Protein AF-A0A848ZGL3-F1 (afdb_monomer)

Sequence (80 aa):
MVITAFSLTPEQPVPSEVYEVDGKFIILQLEDSQPASESGFQKEKDSLAKQLLQAKKEQTFSRWINGRRQQADIKMLQEL

Structure (mmCIF, N/CA/C/O backbone):
data_AF-A0A848ZGL3-F1
#
_entry.id   AF-A0A848ZGL3-F1
#
loop_
_atom_site.group_PDB
_atom_site.id
_atom_site.type_symbol
_atom_site.label_atom_id
_atom_site.label_alt_id
_atom_site.label_comp_id
_atom_site.label_asym_id
_atom_site.label_entity_id
_atom_site.label_seq_id
_atom_site.pdbx_PDB_ins_code
_atom_site.Cartn_x
_atom_site.Cartn_y
_atom_site.Cartn_z
_atom_site.occupancy
_atom_site.B_iso_or_equiv
_atom_site.auth_seq_id
_atom_site.auth_comp_id
_atom_site.auth_asym_id
_atom_site.auth_atom_id
_atom_site.pdbx_PDB_model_num
ATOM 1 N N . MET A 1 1 ? -11.524 -5.196 1.707 1.00 62.50 1 MET A N 1
ATOM 2 C CA . MET A 1 1 ? -11.542 -5.401 3.171 1.00 62.50 1 MET A CA 1
ATOM 3 C C . MET A 1 1 ? -10.420 -4.651 3.885 1.00 62.50 1 MET A C 1
ATOM 5 O O . MET A 1 1 ? -10.749 -3.702 4.573 1.00 62.50 1 MET A O 1
ATOM 9 N N . VAL A 1 2 ? -9.129 -4.984 3.701 1.00 72.56 2 VAL A N 1
ATOM 10 C CA . VAL A 1 2 ? -8.020 -4.272 4.392 1.00 72.56 2 VAL A CA 1
ATOM 11 C C . VAL A 1 2 ? -7.996 -2.774 4.058 1.00 72.56 2 VAL A C 1
ATOM 13 O O . VAL A 1 2 ? -7.967 -1.954 4.962 1.00 72.56 2 VAL A O 1
ATOM 16 N N . ILE A 1 3 ? -8.097 -2.407 2.775 1.00 80.06 3 ILE A N 1
ATOM 17 C CA . ILE A 1 3 ? -8.151 -0.994 2.350 1.00 80.06 3 ILE A CA 1
ATOM 18 C C . ILE A 1 3 ? -9.386 -0.288 2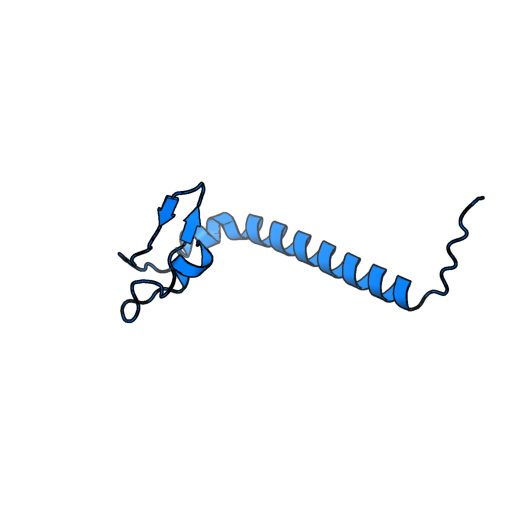.933 1.00 80.06 3 ILE A C 1
ATOM 20 O O . ILE A 1 3 ? -9.263 0.821 3.437 1.00 80.06 3 ILE A O 1
ATOM 24 N N . THR A 1 4 ? -10.548 -0.953 2.920 1.00 85.81 4 THR A N 1
ATOM 25 C CA . THR A 1 4 ? -11.793 -0.420 3.492 1.00 85.81 4 THR A CA 1
ATOM 26 C C . THR A 1 4 ? -11.653 -0.121 4.983 1.00 85.81 4 THR A C 1
ATOM 28 O O . THR A 1 4 ? -12.115 0.917 5.439 1.00 85.81 4 THR A O 1
ATOM 31 N N . ALA A 1 5 ? -11.006 -1.007 5.746 1.00 87.19 5 ALA A N 1
ATOM 32 C CA . ALA A 1 5 ? -10.820 -0.817 7.183 1.00 87.19 5 ALA A CA 1
ATOM 33 C C . ALA A 1 5 ? -10.040 0.473 7.491 1.00 87.19 5 ALA A C 1
ATOM 35 O O . ALA A 1 5 ? -10.414 1.207 8.397 1.00 87.19 5 ALA A O 1
ATOM 36 N N . PHE A 1 6 ? -9.017 0.789 6.688 1.00 89.38 6 PHE A N 1
ATOM 37 C CA . PHE A 1 6 ? -8.225 2.016 6.833 1.00 89.38 6 PHE A CA 1
ATOM 38 C C . PHE A 1 6 ? -8.885 3.276 6.248 1.00 89.38 6 PHE A C 1
ATOM 40 O O . PHE A 1 6 ? -8.349 4.366 6.429 1.00 89.38 6 PHE A O 1
ATOM 47 N N . SER A 1 7 ? -10.017 3.156 5.544 1.00 90.06 7 SER A N 1
ATOM 48 C CA . SER A 1 7 ? -10.771 4.311 5.031 1.00 90.06 7 SER A CA 1
ATOM 49 C C . SER A 1 7 ? -11.932 4.747 5.929 1.00 90.06 7 SER A C 1
ATOM 51 O O . SER A 1 7 ? -12.539 5.777 5.650 1.00 90.06 7 SER A O 1
ATOM 53 N N . LEU A 1 8 ? -12.278 3.968 6.961 1.00 93.25 8 LEU A N 1
ATOM 54 C CA . LEU A 1 8 ? -13.333 4.329 7.912 1.00 93.25 8 LEU A CA 1
ATOM 55 C C . LEU A 1 8 ? -12.895 5.516 8.773 1.00 93.25 8 LEU A C 1
ATOM 57 O O . LEU A 1 8 ? -11.720 5.649 9.116 1.00 93.25 8 LEU A O 1
ATOM 61 N N . THR A 1 9 ? -13.852 6.355 9.157 1.00 93.00 9 THR A N 1
ATOM 62 C CA . THR A 1 9 ? -13.619 7.501 10.047 1.00 93.00 9 THR A CA 1
ATOM 63 C C . THR A 1 9 ? -14.604 7.470 11.214 1.00 93.00 9 THR A C 1
ATOM 65 O O . THR A 1 9 ? -15.599 6.748 11.144 1.00 93.00 9 THR A O 1
ATOM 68 N N . PRO A 1 10 ? -14.389 8.235 12.295 1.00 92.88 10 PRO A N 1
ATOM 69 C CA . PRO A 1 10 ? -15.373 8.332 13.375 1.00 92.88 10 PRO A CA 1
ATOM 70 C C . PRO A 1 10 ? -16.761 8.798 12.900 1.00 92.88 10 PRO A C 1
ATOM 72 O O . PRO A 1 10 ? -17.774 8.389 13.462 1.00 9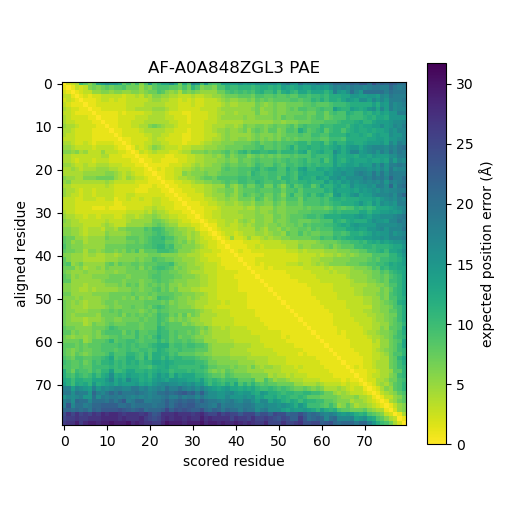2.88 10 PRO A O 1
ATOM 75 N N . GLU A 1 11 ? -16.822 9.616 11.845 1.00 95.00 11 GLU A N 1
ATOM 76 C CA . GLU A 1 11 ? -18.063 10.098 11.221 1.00 95.00 11 GLU A CA 1
ATOM 77 C C . GLU A 1 11 ? -18.722 9.036 10.331 1.00 95.00 11 GLU A C 1
ATOM 79 O O . GLU A 1 11 ? -19.944 9.027 10.177 1.00 95.00 11 GLU A O 1
ATOM 84 N N . GLN A 1 12 ? -17.926 8.126 9.765 1.00 94.31 12 GLN A N 1
ATOM 85 C CA . GLN A 1 12 ? -18.395 6.972 9.002 1.00 94.31 12 GLN A CA 1
ATOM 86 C C . GLN A 1 12 ? -17.714 5.686 9.503 1.00 94.31 12 GLN A C 1
ATOM 88 O O . GLN A 1 12 ? -16.820 5.147 8.842 1.00 94.31 12 GLN A O 1
ATOM 93 N N . PRO A 1 13 ? -18.122 5.181 10.685 1.00 94.75 13 PRO A N 1
ATOM 94 C CA . PRO A 1 13 ? -17.421 4.090 11.356 1.00 94.75 13 PRO A CA 1
ATOM 95 C C . PRO A 1 13 ? -17.792 2.714 10.800 1.00 94.75 13 PRO A C 1
ATOM 97 O O . PRO A 1 13 ? -17.194 1.722 11.195 1.00 94.75 13 PRO A O 1
ATOM 100 N N . VAL A 1 14 ? -18.780 2.625 9.908 1.00 95.12 14 VAL A N 1
ATOM 101 C CA . VAL A 1 14 ? -19.249 1.377 9.291 1.00 95.12 14 VAL A CA 1
ATOM 102 C C . VAL A 1 14 ? -19.300 1.584 7.773 1.00 95.12 14 VAL A C 1
ATOM 104 O O . VAL A 1 14 ? -19.811 2.616 7.325 1.00 95.12 14 VAL A O 1
ATOM 107 N N . PRO A 1 15 ? -18.775 0.648 6.961 1.00 92.88 15 PRO A N 1
ATOM 108 C CA . PRO A 1 15 ? -18.814 0.757 5.509 1.00 92.88 15 PRO A CA 1
ATOM 109 C C . PRO A 1 15 ? -20.245 0.591 4.982 1.00 92.88 15 PRO A C 1
ATOM 111 O O . PRO A 1 15 ? -21.082 -0.070 5.591 1.00 92.88 15 PRO A O 1
ATOM 114 N N . SER A 1 16 ? -20.516 1.151 3.805 1.00 90.56 16 SER A N 1
ATOM 115 C CA . SER A 1 16 ? -21.816 1.037 3.128 1.00 90.56 16 SER A CA 1
ATOM 116 C C . SER A 1 16 ? -22.090 -0.344 2.525 1.00 90.56 16 SER A C 1
ATOM 118 O O . SER A 1 16 ? -23.201 -0.604 2.071 1.00 90.56 16 SER A O 1
ATOM 120 N N . GLU A 1 17 ? -21.084 -1.216 2.484 1.00 90.69 17 GLU A N 1
ATOM 121 C CA . GLU A 1 17 ? -21.138 -2.519 1.827 1.00 90.69 17 GLU A CA 1
ATOM 122 C C . GLU A 1 17 ? -20.835 -3.647 2.817 1.00 90.69 17 GLU A C 1
ATOM 124 O O . GLU A 1 17 ? -20.025 -3.498 3.735 1.00 90.69 17 GLU A O 1
ATOM 129 N N . VAL A 1 18 ? -21.465 -4.798 2.585 1.00 91.94 18 VAL A N 1
ATOM 130 C CA . VAL A 1 18 ? -21.169 -6.058 3.273 1.00 91.94 18 VAL A CA 1
ATOM 131 C C . VAL A 1 18 ? -20.192 -6.854 2.417 1.00 91.94 18 VAL A C 1
ATOM 133 O O . VAL A 1 18 ? -20.371 -6.963 1.205 1.00 91.94 18 VAL A O 1
ATOM 136 N N . TYR A 1 19 ? -19.174 -7.438 3.044 1.00 91.00 19 TYR A N 1
ATOM 137 C CA . TYR A 1 19 ? -18.187 -8.259 2.348 1.00 91.00 19 TYR A CA 1
ATOM 138 C C . TYR A 1 19 ? -18.503 -9.742 2.521 1.00 91.00 19 TYR A C 1
ATOM 140 O O . TYR A 1 19 ? -18.751 -10.189 3.638 1.00 91.00 19 TYR A O 1
ATOM 148 N N . GLU A 1 20 ? -18.442 -10.511 1.436 1.00 92.75 20 GLU A N 1
ATOM 149 C CA . GLU A 1 20 ? -18.520 -11.971 1.481 1.00 92.75 20 GLU A CA 1
ATOM 150 C C . GLU A 1 20 ? -17.110 -12.572 1.411 1.00 92.75 20 GLU A C 1
ATOM 152 O O . GLU A 1 20 ? -16.336 -12.255 0.506 1.00 92.75 20 GLU A O 1
ATOM 157 N N . VAL A 1 21 ? -16.761 -13.422 2.378 1.00 90.31 21 VAL A N 1
ATOM 158 C CA . VAL A 1 21 ? -15.494 -14.166 2.417 1.00 90.31 21 VAL A CA 1
ATOM 159 C C . VAL A 1 21 ? -15.789 -15.597 2.839 1.00 90.31 21 VAL A C 1
ATOM 161 O O . VAL A 1 21 ? -16.367 -15.821 3.901 1.00 90.31 21 VAL A O 1
ATOM 164 N N . ASP A 1 22 ? -15.407 -16.562 2.002 1.00 92.44 22 ASP A N 1
ATOM 165 C CA . ASP A 1 22 ? -15.606 -17.998 2.239 1.00 92.44 22 ASP A CA 1
ATOM 166 C C . ASP A 1 22 ? -17.054 -18.360 2.639 1.00 92.44 22 ASP A C 1
ATOM 168 O O . ASP A 1 22 ? -17.292 -19.130 3.572 1.00 92.44 22 ASP A O 1
ATOM 172 N N . GLY A 1 23 ? -18.040 -17.755 1.961 1.00 93.50 23 GLY A N 1
ATOM 173 C CA . GLY A 1 23 ? -19.472 -17.968 2.211 1.00 93.50 23 GLY A CA 1
ATOM 174 C C . GLY A 1 23 ? -20.003 -17.337 3.504 1.00 93.50 23 GLY A C 1
ATOM 175 O O . GLY A 1 23 ? -21.118 -17.641 3.929 1.00 93.50 23 GLY A O 1
ATOM 176 N N . LYS A 1 24 ? -19.215 -16.476 4.160 1.00 94.12 24 LYS A N 1
ATOM 177 C CA . LYS A 1 24 ? -19.614 -15.710 5.346 1.00 94.12 24 LYS A CA 1
ATOM 178 C C . LYS A 1 24 ? -19.719 -14.231 5.016 1.00 94.12 24 LYS A C 1
ATOM 180 O O . LYS A 1 24 ? -18.897 -13.694 4.279 1.00 94.12 24 LYS A O 1
ATOM 185 N N . PHE A 1 25 ? -20.681 -13.565 5.641 1.00 93.25 25 PHE A N 1
ATOM 186 C CA . PHE A 1 25 ? -20.865 -12.122 5.532 1.00 93.25 25 PHE A CA 1
ATOM 187 C C . PHE A 1 25 ? -20.171 -11.403 6.689 1.00 93.25 25 PHE A C 1
ATOM 189 O O . PHE A 1 25 ? -20.346 -11.772 7.851 1.00 93.25 25 PHE A O 1
ATOM 196 N N . ILE A 1 26 ? -19.380 -10.383 6.365 1.00 92.88 26 ILE A N 1
ATOM 197 C CA . ILE A 1 26 ? -18.556 -9.619 7.302 1.00 92.88 26 ILE A CA 1
ATOM 198 C C . ILE A 1 26 ? -18.887 -8.132 7.155 1.00 92.88 26 ILE A C 1
ATOM 200 O O . ILE A 1 26 ? -18.876 -7.584 6.050 1.00 92.88 26 ILE A O 1
ATOM 204 N N . ILE A 1 27 ? -19.136 -7.476 8.290 1.00 91.31 27 ILE A N 1
ATOM 205 C CA . ILE A 1 27 ? -19.246 -6.019 8.418 1.00 91.31 27 ILE A CA 1
ATOM 206 C C . ILE A 1 27 ? -18.118 -5.560 9.340 1.00 91.31 27 ILE A C 1
ATOM 208 O O . ILE A 1 27 ? -17.820 -6.213 10.339 1.00 91.31 27 ILE A O 1
ATOM 212 N N . LEU A 1 28 ? -17.470 -4.457 8.977 1.00 91.62 28 LEU A N 1
ATOM 213 C CA . LEU A 1 28 ? -16.404 -3.838 9.761 1.00 91.62 28 LEU A CA 1
ATOM 214 C C . LEU A 1 28 ? -16.991 -2.675 10.563 1.00 91.62 28 LEU A C 1
ATOM 216 O O . LEU A 1 28 ? -17.833 -1.944 10.048 1.00 91.62 28 LEU A O 1
ATOM 220 N N . GLN A 1 29 ? -16.519 -2.476 11.788 1.00 93.50 29 GLN A N 1
ATOM 221 C CA . GLN A 1 29 ? -16.793 -1.271 12.561 1.00 93.50 29 GLN A CA 1
ATOM 222 C C . GLN A 1 29 ? -15.466 -0.697 13.050 1.00 93.50 29 GLN A C 1
ATOM 224 O O . GLN A 1 29 ? -14.634 -1.432 13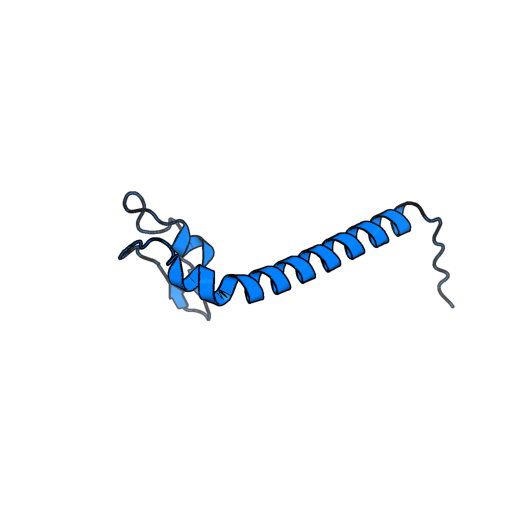.579 1.00 93.50 29 GLN A O 1
ATOM 229 N N . LEU A 1 30 ? -15.263 0.603 12.851 1.00 95.19 30 LEU A N 1
ATOM 230 C CA . LEU A 1 30 ? -14.125 1.326 13.394 1.00 95.19 30 LEU A CA 1
ATOM 231 C C . LEU A 1 30 ? -14.258 1.384 14.917 1.00 95.19 30 LEU A C 1
ATOM 233 O O . LEU A 1 30 ? -15.195 1.988 15.439 1.00 95.19 30 LEU A O 1
ATOM 237 N N . GLU A 1 31 ? -13.320 0.746 15.608 1.00 95.06 31 GLU A N 1
ATOM 238 C CA . GLU A 1 31 ? -13.228 0.767 17.069 1.00 95.06 31 GLU A CA 1
ATOM 239 C C . GLU A 1 31 ? -12.326 1.912 17.547 1.00 95.06 31 GLU A C 1
ATOM 241 O O . GLU A 1 31 ? -12.736 2.728 18.367 1.00 95.06 31 GLU A O 1
ATOM 246 N N . ASP A 1 32 ? -11.117 1.999 16.990 1.00 92.62 32 ASP A N 1
ATOM 247 C CA . ASP A 1 32 ? -10.129 3.036 17.286 1.00 92.62 32 ASP A CA 1
ATOM 248 C C . ASP A 1 32 ? -9.244 3.283 16.050 1.00 92.62 32 ASP A C 1
ATOM 250 O O . ASP A 1 32 ? -9.106 2.415 15.183 1.00 92.62 32 ASP A O 1
ATOM 254 N N . SER A 1 33 ? -8.634 4.466 15.967 1.00 90.38 33 SER A N 1
ATOM 255 C CA . SER A 1 33 ? -7.708 4.850 14.901 1.00 90.38 33 SER A CA 1
ATOM 256 C C . SER A 1 33 ? -6.435 5.430 15.498 1.00 90.38 33 SER A C 1
ATOM 258 O O . SER A 1 33 ? -6.418 6.550 16.010 1.00 90.38 33 SER A O 1
ATOM 260 N N . GLN A 1 34 ? -5.336 4.695 15.353 1.00 89.62 34 GLN A N 1
ATOM 261 C CA . GLN A 1 34 ? -4.037 5.094 15.878 1.00 89.62 34 GLN A CA 1
ATOM 262 C C . GLN A 1 34 ? -3.085 5.492 14.748 1.00 89.62 34 GLN A C 1
ATOM 264 O O . GLN A 1 34 ? -3.056 4.837 13.701 1.00 89.62 34 GLN A O 1
ATOM 269 N N . PRO A 1 35 ? -2.281 6.553 14.935 1.00 87.31 35 PRO A N 1
ATOM 270 C CA . PRO A 1 35 ? -1.277 6.928 13.955 1.00 87.31 35 PRO A CA 1
ATOM 271 C C . PRO A 1 35 ? -0.210 5.837 13.829 1.00 87.31 35 PRO A C 1
ATOM 273 O O . PRO A 1 35 ? 0.101 5.118 14.782 1.00 87.31 35 PRO A O 1
ATOM 276 N N . ALA A 1 36 ? 0.397 5.748 12.647 1.00 87.88 36 ALA A N 1
ATOM 277 C CA . ALA A 1 36 ? 1.515 4.844 12.428 1.00 87.88 36 ALA A CA 1
ATOM 278 C C . ALA A 1 36 ? 2.683 5.169 13.380 1.00 87.88 36 ALA A C 1
ATOM 280 O O . ALA A 1 36 ? 3.021 6.332 13.610 1.00 87.88 36 ALA A O 1
ATOM 281 N N . SER A 1 37 ? 3.321 4.129 13.922 1.00 92.56 37 SER A N 1
ATOM 282 C CA . SER A 1 37 ? 4.466 4.282 14.822 1.00 92.56 37 SER A CA 1
ATOM 283 C C . SER A 1 37 ? 5.717 4.687 14.048 1.00 92.56 37 SER A C 1
ATOM 285 O O . SER A 1 37 ? 6.262 3.892 13.281 1.00 92.56 37 SER A O 1
ATOM 287 N N . GLU A 1 38 ? 6.237 5.882 14.329 1.00 93.31 38 GLU A N 1
ATOM 288 C CA . GLU A 1 38 ? 7.505 6.352 13.758 1.00 93.31 38 GLU A CA 1
ATOM 289 C C . GLU A 1 38 ? 8.667 5.411 14.114 1.00 93.31 38 GLU A C 1
ATOM 291 O O . GLU A 1 38 ? 9.499 5.075 13.277 1.00 93.31 38 GLU A O 1
ATOM 296 N N . SER A 1 39 ? 8.698 4.903 15.350 1.00 94.31 39 SER A N 1
ATOM 297 C CA . SER A 1 39 ? 9.735 3.951 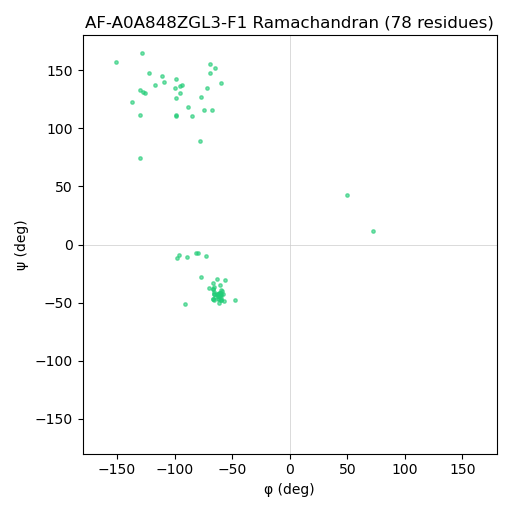15.771 1.00 94.31 39 SER A CA 1
ATOM 298 C C . SER A 1 39 ? 9.633 2.603 15.047 1.00 94.31 39 SER A C 1
ATOM 300 O O . SER A 1 39 ? 10.659 1.981 14.771 1.00 94.31 39 SER A O 1
ATOM 302 N N . GLY A 1 40 ? 8.415 2.160 14.715 1.00 92.88 40 GLY A N 1
ATOM 303 C CA . GLY A 1 40 ? 8.186 0.987 13.872 1.00 92.88 40 GLY A CA 1
ATOM 304 C C . GLY A 1 40 ? 8.679 1.233 12.449 1.00 92.88 40 GLY A C 1
ATOM 305 O O . GLY A 1 40 ? 9.454 0.440 11.919 1.00 92.88 40 GLY A O 1
ATOM 306 N N . PHE A 1 41 ? 8.333 2.392 11.882 1.00 93.88 41 PHE A N 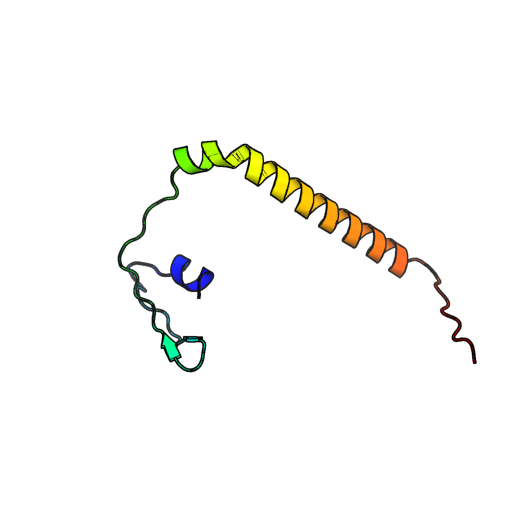1
ATOM 307 C CA . PHE A 1 41 ? 8.801 2.795 10.561 1.00 93.88 41 PHE A CA 1
ATOM 308 C C . PHE A 1 41 ? 10.329 2.820 10.474 1.00 93.88 41 PHE A C 1
ATOM 310 O O . PHE A 1 41 ? 10.886 2.216 9.563 1.00 93.88 41 PHE A O 1
ATOM 317 N N . GLN A 1 42 ? 11.030 3.439 11.430 1.00 96.44 42 GLN A N 1
ATOM 318 C CA . GLN A 1 42 ? 12.497 3.499 11.401 1.00 96.44 42 GLN A CA 1
ATOM 319 C C . GLN A 1 42 ? 13.156 2.112 11.443 1.00 96.44 42 GLN A C 1
ATOM 321 O O . GLN A 1 42 ? 14.174 1.913 10.784 1.00 96.44 42 GLN A O 1
ATOM 326 N N . LYS A 1 43 ? 12.572 1.139 12.159 1.00 96.12 43 LYS A N 1
ATOM 327 C CA . LYS A 1 43 ? 13.078 -0.247 12.192 1.00 96.12 43 LYS A CA 1
ATOM 328 C C . LYS A 1 43 ? 12.959 -0.946 10.839 1.00 96.12 43 LYS A C 1
ATOM 330 O O . LYS A 1 43 ? 13.832 -1.730 10.479 1.00 96.12 43 LYS A O 1
ATOM 335 N N . GLU A 1 44 ? 11.890 -0.673 10.097 1.00 96.50 44 GLU A N 1
ATOM 336 C CA . GLU A 1 44 ? 11.591 -1.347 8.828 1.00 96.50 44 GLU A CA 1
ATOM 337 C C . GLU A 1 44 ? 12.036 -0.561 7.589 1.00 96.50 44 GLU A C 1
ATOM 339 O O . GLU A 1 44 ? 12.083 -1.114 6.488 1.00 96.50 44 GLU A O 1
ATOM 344 N N . LYS A 1 45 ? 12.408 0.711 7.762 1.00 96.31 45 LYS A N 1
ATOM 345 C CA . LYS A 1 45 ? 12.713 1.676 6.701 1.00 96.31 45 LYS A CA 1
ATOM 346 C C . LYS A 1 45 ? 13.644 1.128 5.626 1.00 96.31 45 LYS A C 1
ATOM 348 O O . LYS A 1 45 ? 13.348 1.259 4.441 1.00 96.31 45 LYS A O 1
ATOM 353 N N . ASP A 1 46 ? 14.743 0.491 6.020 1.00 97.88 46 ASP A N 1
ATOM 354 C CA . ASP A 1 46 ? 15.733 -0.032 5.073 1.00 97.88 46 ASP A CA 1
ATOM 355 C C . ASP A 1 46 ? 15.206 -1.230 4.275 1.00 97.88 46 ASP A C 1
ATOM 357 O O . ASP A 1 46 ? 15.495 -1.365 3.083 1.00 97.88 46 ASP A O 1
ATOM 361 N N . SER A 1 47 ? 14.417 -2.098 4.914 1.00 97.62 47 SER A N 1
ATOM 362 C CA . SER A 1 47 ? 13.759 -3.220 4.238 1.00 97.62 47 SER A CA 1
ATOM 363 C C . SER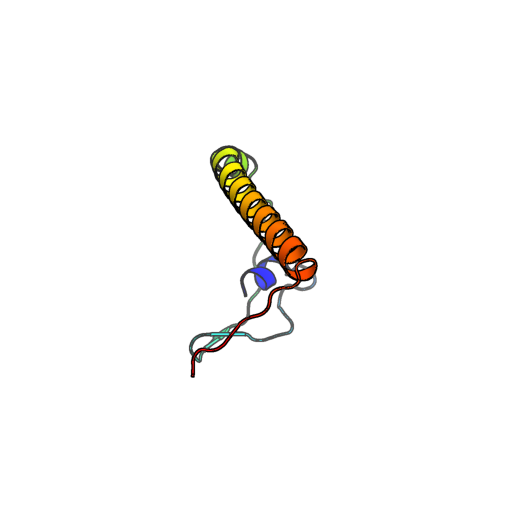 A 1 47 ? 12.724 -2.704 3.240 1.00 97.62 47 SER A C 1
ATOM 365 O O . SER A 1 47 ? 12.761 -3.061 2.059 1.00 97.62 47 SER A O 1
ATOM 367 N N . LEU A 1 48 ? 11.878 -1.770 3.683 1.00 96.94 48 LEU A N 1
ATOM 368 C CA . LEU A 1 48 ? 10.854 -1.145 2.855 1.00 96.94 48 LEU A CA 1
ATOM 369 C C . LEU A 1 48 ? 11.470 -0.400 1.663 1.00 96.94 48 LEU A C 1
ATOM 371 O O . LEU A 1 48 ? 10.989 -0.519 0.536 1.00 96.94 48 LEU A O 1
ATOM 375 N N . ALA A 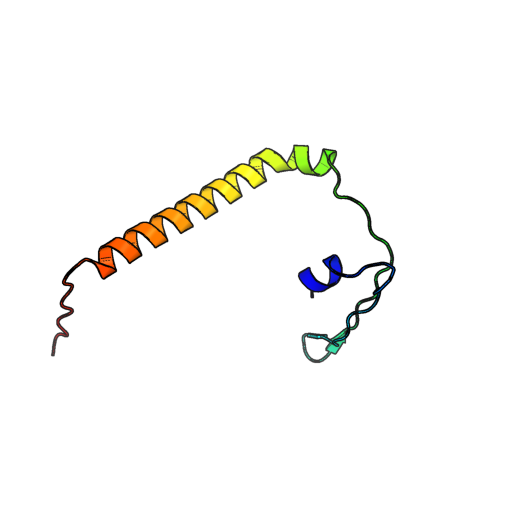1 49 ? 12.579 0.314 1.873 1.00 98.00 49 ALA A N 1
ATOM 376 C CA . ALA A 1 49 ? 13.306 0.996 0.807 1.00 98.00 49 ALA A CA 1
ATOM 377 C C . ALA A 1 49 ? 13.841 0.012 -0.246 1.00 98.00 49 ALA A C 1
ATOM 379 O O . ALA A 1 49 ? 13.732 0.278 -1.445 1.00 98.00 49 ALA A O 1
ATOM 380 N N . LYS A 1 50 ? 14.375 -1.145 0.172 1.00 98.25 50 LYS A N 1
ATOM 381 C CA . LYS A 1 50 ? 14.841 -2.197 -0.747 1.00 98.25 50 LYS A CA 1
ATOM 382 C C . LYS A 1 50 ? 13.689 -2.801 -1.549 1.00 98.25 50 LYS A C 1
ATOM 384 O O . LYS A 1 50 ? 13.816 -2.943 -2.765 1.00 98.25 50 LYS A O 1
ATOM 389 N N . GLN A 1 51 ? 12.566 -3.105 -0.897 1.00 97.88 51 GLN A N 1
ATOM 390 C CA . GLN A 1 51 ? 11.366 -3.625 -1.561 1.00 97.88 51 GLN A CA 1
ATOM 391 C C . GLN A 1 51 ? 10.818 -2.622 -2.584 1.00 97.88 51 GLN A C 1
ATOM 393 O O . GLN A 1 51 ? 10.574 -2.978 -3.738 1.00 97.88 51 GLN A O 1
ATOM 398 N N . LEU A 1 52 ? 10.710 -1.347 -2.198 1.00 98.06 52 LEU A N 1
ATOM 399 C CA . LEU A 1 52 ? 10.252 -0.281 -3.085 1.00 98.06 52 LEU A CA 1
ATOM 400 C C . LEU A 1 52 ? 11.197 -0.083 -4.275 1.00 98.06 52 LEU A C 1
ATOM 402 O O . LEU A 1 52 ? 10.744 0.084 -5.408 1.00 98.06 52 LEU A O 1
ATOM 406 N N . LEU A 1 53 ? 12.511 -0.115 -4.039 1.00 98.44 53 LEU A N 1
ATOM 407 C CA . LEU A 1 53 ? 13.504 -0.008 -5.104 1.00 98.44 53 LEU A CA 1
ATOM 408 C C . LEU A 1 53 ? 13.365 -1.158 -6.108 1.00 98.44 53 LEU A C 1
ATOM 410 O O . LEU A 1 53 ? 13.409 -0.916 -7.314 1.00 98.44 53 LEU A O 1
ATOM 414 N N . GLN A 1 54 ? 13.176 -2.388 -5.628 1.00 98.12 54 GLN A N 1
ATOM 415 C CA . GLN A 1 54 ? 12.978 -3.548 -6.493 1.00 98.12 54 GLN A CA 1
ATOM 416 C C . GLN A 1 54 ? 11.703 -3.413 -7.334 1.00 98.12 54 GLN A C 1
ATOM 418 O O . GLN A 1 54 ? 11.769 -3.549 -8.556 1.00 98.12 54 GLN A O 1
ATOM 423 N N . ALA A 1 55 ? 10.580 -3.036 -6.717 1.00 97.75 55 ALA A N 1
ATOM 424 C CA . ALA A 1 55 ? 9.322 -2.806 -7.427 1.00 97.75 55 ALA A CA 1
ATOM 425 C C . ALA A 1 55 ? 9.465 -1.734 -8.524 1.00 97.75 55 ALA A C 1
ATOM 427 O O . ALA A 1 55 ? 9.014 -1.917 -9.657 1.00 97.75 55 ALA A O 1
ATOM 428 N N . LYS A 1 56 ? 10.169 -0.630 -8.233 1.00 97.94 56 LYS A N 1
ATOM 429 C CA . LYS A 1 56 ? 10.422 0.431 -9.220 1.00 97.94 56 LYS A CA 1
ATOM 430 C C . LYS A 1 56 ? 11.317 -0.020 -10.373 1.00 97.94 56 LYS A C 1
ATOM 432 O O . LYS A 1 56 ? 11.075 0.387 -11.513 1.00 97.94 56 LYS A O 1
ATOM 437 N N . LYS A 1 57 ? 12.340 -0.839 -10.108 1.00 97.94 57 LYS A N 1
ATOM 438 C CA . LYS A 1 57 ? 13.193 -1.419 -11.160 1.00 97.94 57 LYS A CA 1
ATOM 439 C C . LYS A 1 57 ? 12.360 -2.258 -12.122 1.00 97.94 57 LYS A C 1
ATOM 441 O O . LYS A 1 57 ? 12.442 -2.052 -13.330 1.00 97.94 57 LYS A O 1
ATOM 446 N N . GLU A 1 58 ? 11.516 -3.133 -11.592 1.00 97.88 58 GLU A N 1
ATOM 447 C CA . GLU A 1 58 ? 10.667 -4.022 -12.386 1.00 97.88 58 GLU A CA 1
ATOM 448 C C . GLU A 1 58 ? 9.616 -3.257 -13.201 1.00 97.88 58 GLU A C 1
ATOM 450 O O . GLU A 1 58 ? 9.451 -3.497 -14.401 1.00 97.88 58 GLU A O 1
ATOM 455 N N . GLN A 1 59 ? 8.987 -2.246 -12.597 1.00 97.56 59 GLN A N 1
ATOM 456 C CA . GLN A 1 59 ? 8.077 -1.335 -13.290 1.00 97.56 59 GLN A CA 1
ATOM 457 C C . GLN A 1 59 ? 8.780 -0.585 -14.431 1.00 97.56 59 GLN A C 1
ATOM 459 O O . GLN A 1 59 ? 8.226 -0.454 -15.524 1.00 97.56 59 GLN A O 1
ATOM 464 N N . THR A 1 60 ? 9.998 -0.093 -14.193 1.00 97.81 60 THR A N 1
ATOM 465 C CA . THR A 1 60 ? 10.780 0.646 -15.196 1.00 97.81 60 THR A CA 1
ATOM 466 C C . THR A 1 60 ? 11.183 -0.261 -16.351 1.00 97.81 60 THR A C 1
ATOM 468 O O . THR A 1 60 ? 10.972 0.096 -17.508 1.00 97.81 60 THR A O 1
ATOM 471 N N . PHE A 1 61 ? 11.695 -1.454 -16.048 1.00 97.50 61 PHE A N 1
ATOM 472 C CA . PHE A 1 61 ? 12.068 -2.446 -17.051 1.00 97.50 61 PHE A CA 1
ATOM 473 C C . PHE A 1 61 ? 10.869 -2.863 -17.909 1.00 97.50 61 PHE A C 1
ATOM 475 O O . PHE A 1 61 ? 10.950 -2.847 -19.136 1.00 97.50 61 PHE A O 1
ATOM 482 N N . SER A 1 62 ? 9.728 -3.141 -17.274 1.00 96.88 62 SER A N 1
ATOM 483 C CA . SER A 1 62 ? 8.489 -3.510 -17.966 1.00 96.88 62 SER A CA 1
ATOM 484 C C . SER A 1 62 ? 7.996 -2.395 -18.886 1.00 96.88 62 SER A C 1
ATOM 486 O O . SER A 1 62 ? 7.629 -2.641 -20.033 1.00 96.88 62 SER A O 1
ATOM 488 N N . ARG A 1 63 ? 8.018 -1.139 -18.423 1.00 96.50 63 ARG A N 1
ATOM 489 C CA . ARG A 1 63 ? 7.660 0.015 -19.264 1.00 96.50 63 ARG A CA 1
ATOM 490 C C . ARG A 1 63 ? 8.609 0.168 -20.443 1.00 96.50 63 ARG A C 1
ATOM 492 O O . ARG A 1 63 ? 8.154 0.377 -21.564 1.00 96.50 63 ARG A O 1
ATOM 499 N N . TRP A 1 64 ? 9.907 0.037 -20.195 1.00 96.56 64 TRP A N 1
ATOM 500 C CA . TRP A 1 64 ? 10.922 0.140 -21.232 1.00 96.56 64 TRP A CA 1
ATOM 501 C C . TRP A 1 64 ? 10.746 -0.941 -22.303 1.00 96.56 64 TRP A C 1
ATOM 503 O O . TRP A 1 64 ? 10.661 -0.608 -23.485 1.00 96.56 64 TRP A O 1
ATOM 513 N N . ILE A 1 65 ? 10.607 -2.216 -21.920 1.00 95.50 65 ILE A N 1
ATOM 514 C CA . ILE A 1 65 ? 10.478 -3.302 -22.897 1.00 95.50 65 ILE A CA 1
ATOM 515 C C . ILE A 1 65 ? 9.172 -3.208 -23.691 1.00 95.50 65 ILE A C 1
ATOM 517 O O . ILE A 1 65 ? 9.179 -3.429 -24.900 1.00 95.50 65 ILE A O 1
ATOM 521 N N . ASN A 1 66 ? 8.068 -2.818 -23.046 1.00 94.75 66 ASN A N 1
ATOM 522 C CA . ASN A 1 66 ? 6.787 -2.628 -23.725 1.00 94.75 66 ASN A CA 1
ATOM 523 C C . ASN A 1 66 ? 6.847 -1.468 -24.723 1.00 94.75 66 ASN A C 1
ATOM 525 O O . ASN A 1 66 ? 6.407 -1.629 -25.859 1.00 94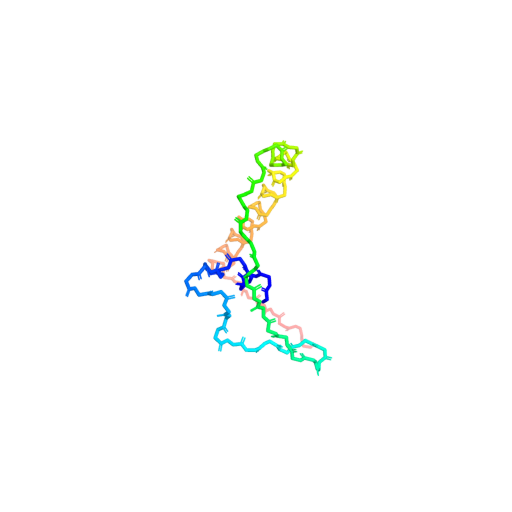.75 66 ASN A O 1
ATOM 529 N N . GLY A 1 67 ? 7.466 -0.345 -24.348 1.00 93.75 67 GLY A N 1
ATOM 530 C CA . GLY A 1 67 ? 7.682 0.770 -25.272 1.00 93.75 67 GLY A CA 1
ATOM 531 C C . GLY A 1 67 ? 8.534 0.365 -26.479 1.00 93.75 67 GLY A C 1
ATOM 532 O O . GLY A 1 67 ? 8.204 0.700 -27.613 1.00 93.75 67 GLY A O 1
ATOM 533 N N . ARG A 1 68 ? 9.591 -0.429 -26.261 1.00 93.56 68 ARG A N 1
ATOM 534 C CA . ARG A 1 68 ? 10.441 -0.946 -27.347 1.00 93.56 68 ARG A CA 1
ATOM 535 C C . ARG A 1 68 ? 9.695 -1.913 -28.264 1.00 93.56 68 ARG A C 1
ATOM 537 O O . ARG A 1 68 ? 9.863 -1.826 -29.474 1.00 93.56 68 ARG A O 1
ATOM 544 N N . ARG A 1 69 ? 8.864 -2.803 -27.713 1.00 90.62 69 ARG A N 1
ATOM 545 C CA . ARG A 1 69 ? 8.031 -3.729 -28.499 1.00 90.62 69 ARG A CA 1
ATOM 546 C C . ARG A 1 69 ? 7.023 -2.995 -29.377 1.00 90.62 69 ARG A C 1
ATOM 548 O O . ARG A 1 69 ? 6.875 -3.364 -30.529 1.00 90.62 69 ARG A O 1
ATOM 555 N N . GLN A 1 70 ? 6.374 -1.951 -28.860 1.00 90.88 70 GLN A N 1
ATOM 556 C CA . GLN A 1 70 ? 5.411 -1.150 -29.630 1.00 90.88 70 GLN A CA 1
ATOM 557 C C . GLN A 1 70 ? 6.047 -0.424 -30.823 1.00 90.88 70 GLN A C 1
ATOM 559 O O . GLN A 1 70 ? 5.377 -0.178 -31.818 1.00 90.88 70 GLN A O 1
ATOM 564 N N . GLN A 1 71 ? 7.328 -0.066 -30.715 1.00 91.31 71 GLN A N 1
ATOM 565 C CA . GLN A 1 71 ? 8.077 0.627 -31.767 1.00 91.31 71 GLN A CA 1
ATOM 566 C C . GLN A 1 71 ? 8.759 -0.326 -32.757 1.00 91.31 71 GLN A C 1
ATOM 568 O O . GLN A 1 71 ? 9.291 0.129 -33.768 1.00 91.31 71 GLN A O 1
ATOM 573 N N . ALA A 1 72 ? 8.800 -1.626 -32.464 1.00 87.94 72 ALA A N 1
ATOM 574 C CA . ALA A 1 72 ? 9.472 -2.612 -33.294 1.00 87.94 72 ALA A CA 1
ATOM 575 C C . ALA A 1 72 ? 8.490 -3.252 -34.287 1.00 87.94 72 ALA A C 1
ATOM 577 O O . ALA A 1 72 ? 7.386 -3.638 -33.911 1.00 87.94 72 ALA A O 1
ATOM 578 N N . ASP A 1 73 ? 8.915 -3.426 -35.541 1.00 82.56 73 ASP A N 1
ATOM 579 C CA . ASP A 1 73 ? 8.199 -4.262 -36.513 1.00 82.56 73 ASP A CA 1
ATOM 580 C C . ASP A 1 73 ? 8.500 -5.741 -36.218 1.00 82.56 73 ASP A C 1
ATOM 582 O O . ASP A 1 73 ? 9.495 -6.301 -36.683 1.00 82.56 73 ASP A O 1
ATOM 586 N N . ILE A 1 74 ? 7.687 -6.353 -35.352 1.00 83.38 74 ILE A N 1
ATOM 587 C CA . ILE A 1 74 ? 7.824 -7.757 -34.947 1.00 83.38 74 ILE A CA 1
ATOM 588 C C . ILE A 1 74 ? 6.835 -8.598 -35.755 1.00 83.38 74 ILE A C 1
ATOM 590 O O . ILE A 1 74 ? 5.626 -8.536 -35.535 1.00 83.38 74 ILE A O 1
ATOM 594 N N . LYS A 1 75 ? 7.354 -9.437 -36.655 1.00 83.69 75 LYS A N 1
ATOM 595 C CA . LYS A 1 75 ? 6.564 -10.430 -37.395 1.00 83.69 75 LYS A CA 1
ATOM 596 C C . LYS A 1 75 ? 6.706 -11.792 -36.724 1.00 83.69 75 LYS A C 1
ATOM 598 O O . LYS A 1 75 ? 7.778 -12.388 -36.754 1.00 83.69 75 LYS A O 1
ATOM 603 N N . MET A 1 76 ? 5.625 -12.274 -36.115 1.00 80.69 76 MET A N 1
ATOM 604 C CA . MET A 1 76 ? 5.551 -13.633 -35.575 1.00 80.69 76 MET A CA 1
ATOM 605 C C . MET A 1 76 ? 5.147 -14.582 -36.704 1.00 80.69 76 MET A C 1
ATOM 607 O O . MET A 1 76 ? 4.021 -14.512 -37.191 1.00 80.69 76 MET A O 1
ATOM 611 N N . LEU A 1 77 ? 6.063 -15.443 -37.143 1.00 79.25 77 LEU A N 1
ATOM 612 C CA . LEU A 1 77 ? 5.753 -16.503 -38.102 1.00 79.25 77 LEU A CA 1
ATOM 613 C C . LEU A 1 77 ? 5.283 -17.731 -37.311 1.00 79.25 77 LEU A C 1
ATOM 615 O O . LEU A 1 77 ? 6.030 -18.238 -36.477 1.00 79.25 77 LEU A O 1
ATOM 619 N N . GLN A 1 78 ? 4.041 -18.176 -37.524 1.00 72.19 78 GLN A N 1
ATOM 620 C CA . GLN A 1 78 ? 3.597 -19.489 -37.049 1.00 72.19 78 GLN A CA 1
ATOM 621 C C . GLN A 1 78 ? 4.166 -20.555 -37.983 1.00 72.19 78 GLN A C 1
ATOM 623 O O . GLN A 1 78 ? 3.985 -20.463 -39.198 1.00 72.19 78 GLN A O 1
ATOM 628 N N . GLU A 1 79 ? 4.844 -21.550 -37.419 1.00 68.69 79 GLU A N 1
ATOM 629 C CA . GLU A 1 79 ? 5.168 -22.765 -38.161 1.00 68.69 79 GLU A CA 1
ATOM 630 C C . GLU A 1 79 ? 3.888 -23.591 -38.365 1.00 68.69 79 GLU A C 1
ATOM 632 O O . GLU A 1 79 ? 3.060 -23.696 -37.453 1.00 68.69 79 GLU A O 1
ATOM 637 N N . LEU A 1 80 ? 3.717 -24.076 -39.601 1.00 49.88 80 LEU A N 1
ATOM 638 C CA . LEU A 1 80 ? 2.628 -24.945 -40.061 1.00 49.88 80 LEU A CA 1
ATOM 639 C C .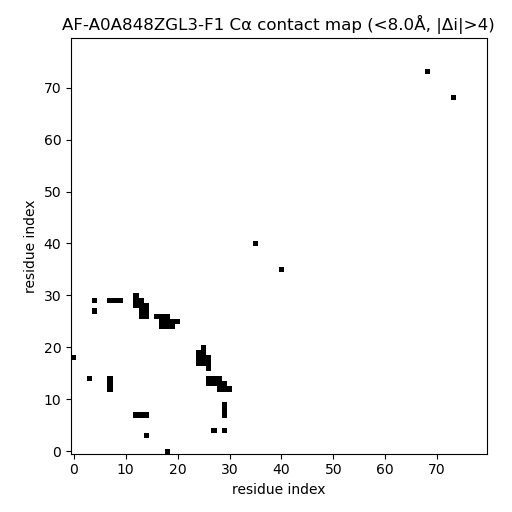 LEU A 1 80 ? 2.780 -26.369 -39.522 1.00 49.88 80 LEU A C 1
ATOM 641 O O . LEU A 1 80 ? 3.928 -26.867 -39.516 1.00 49.88 80 LEU A O 1
#

Solvent-accessible surface area (backbone atoms only — not comparable to full-atom values): 5235 Å² total; per-residue (Å²): 106,76,70,57,65,75,68,46,40,94,93,46,32,53,70,100,63,77,46,77,57,97,94,37,82,47,78,64,68,66,84,81,87,78,80,84,54,64,72,59,46,66,74,43,43,68,60,52,50,51,54,51,51,50,53,51,51,53,53,49,51,52,51,51,53,51,55,52,53,75,73,46,93,78,83,83,80,79,85,131

Radius of gyration: 22.39 Å; Cα contacts (8 Å, |Δi|>4): 32; chains: 1; bounding box: 38×35×57 Å

Foldseek 3Di:
DVVVCVPADPVRQWDPDWDDDPNDTDTGGRPDDDDDDPVVCVVCVVVVVVVVVVVVVVVVVVVVVVVVVVVDPDDDDDDD

Nearest PDB structures (foldseek):
  4uca-assembly2_B  TM=3.120E-01  e=8.440E+00  Human respiratory syncytial virus A2

Secondary structure (DSSP, 8-state):
-HHHHHH--SSS-S-SSPEEETTEEE--------PPPHHHHHHHHHHHHHHHHHHHHHHHHHHHHHHHHHHS----PPP-

Mean predicted aligned error: 7.64 Å

pLDDT: mean 91.16, std 8.3, range [49.88, 98.44]